Protein AF-A0A9X0CTI7-F1 (afdb_monomer_lite)

Sequence (120 aa):
MDMENVTEEIKKYVKRIRSMAIEPQLSMPDVILWMISGNKRVAYCRIPAHRLLFSETKEACGKFCGKPIELLLKYPGRNAEETPHEIPALVRLELWLGLATHQQHWIKRENGEFNVYAET

Structure (mmCIF, N/CA/C/O backbone):
data_AF-A0A9X0CTI7-F1
#
_entry.id   AF-A0A9X0CTI7-F1
#
loop_
_atom_site.group_PDB
_atom_site.id
_atom_site.type_symbol
_atom_site.label_atom_id
_atom_site.label_alt_id
_atom_site.label_comp_id
_atom_site.label_asym_id
_atom_site.label_entity_id
_atom_site.label_seq_id
_atom_site.pdbx_PDB_ins_code
_atom_site.Cartn_x
_atom_site.Cartn_y
_atom_site.Cartn_z
_atom_site.occupancy
_atom_site.B_iso_or_equiv
_atom_site.auth_seq_id
_atom_site.auth_comp_id
_atom_site.auth_asym_id
_atom_site.auth_atom_id
_atom_site.pdbx_PDB_model_num
ATOM 1 N N . MET A 1 1 ? 28.296 13.942 30.799 1.00 60.84 1 MET A N 1
ATOM 2 C CA . MET A 1 1 ? 27.559 12.951 29.990 1.00 60.84 1 MET A CA 1
ATOM 3 C C . MET A 1 1 ? 27.175 13.668 28.715 1.00 60.84 1 MET A C 1
ATOM 5 O O . MET A 1 1 ? 26.560 14.721 28.817 1.00 60.84 1 MET A O 1
ATOM 9 N N . ASP A 1 2 ? 27.670 13.205 27.573 1.00 82.81 2 ASP A N 1
ATOM 10 C CA . ASP A 1 2 ? 27.571 13.944 26.313 1.00 82.81 2 ASP A CA 1
ATOM 11 C C . ASP A 1 2 ? 26.121 13.977 25.812 1.00 82.81 2 ASP A C 1
ATOM 13 O O . ASP A 1 2 ? 25.477 12.928 25.724 1.00 82.81 2 ASP A O 1
ATOM 17 N N . MET A 1 3 ? 25.587 15.165 25.519 1.00 82.75 3 MET A N 1
ATOM 18 C CA . MET A 1 3 ? 24.192 15.323 25.076 1.00 82.75 3 MET A CA 1
ATOM 19 C C . MET A 1 3 ? 23.933 14.594 23.754 1.00 82.75 3 MET A C 1
ATOM 21 O O . MET A 1 3 ? 22.845 14.057 23.549 1.00 82.75 3 MET A O 1
ATOM 25 N N . GLU A 1 4 ? 24.939 14.514 22.884 1.00 85.94 4 GLU A N 1
ATOM 26 C CA . GLU A 1 4 ? 24.848 13.803 21.608 1.00 85.94 4 GLU A CA 1
ATOM 27 C C . GLU A 1 4 ? 24.584 12.307 21.820 1.00 85.94 4 GLU A C 1
ATOM 29 O O . GLU A 1 4 ? 23.603 11.783 21.285 1.00 85.94 4 GLU A O 1
ATOM 34 N N . ASN A 1 5 ? 25.338 11.658 22.714 1.00 88.75 5 ASN A N 1
ATOM 35 C CA . ASN A 1 5 ? 25.156 10.240 23.044 1.00 88.75 5 ASN A CA 1
ATOM 36 C C . ASN A 1 5 ? 23.747 9.947 23.582 1.00 88.75 5 ASN A C 1
ATOM 38 O O . ASN A 1 5 ? 23.112 8.974 23.172 1.00 88.75 5 ASN A O 1
ATOM 42 N N . VAL A 1 6 ? 23.212 10.815 24.450 1.00 91.50 6 VAL A N 1
ATOM 43 C CA . VAL A 1 6 ? 21.847 10.659 24.989 1.00 91.50 6 VAL A CA 1
ATOM 44 C C . VAL A 1 6 ? 20.803 10.741 23.869 1.00 91.50 6 VAL A C 1
ATOM 46 O O . VAL A 1 6 ? 19.853 9.953 23.838 1.00 91.50 6 VAL A O 1
ATOM 49 N N . THR A 1 7 ? 20.970 11.654 22.907 1.00 93.94 7 THR A N 1
ATOM 50 C CA . THR A 1 7 ? 20.030 11.766 21.779 1.00 93.94 7 THR A CA 1
ATOM 51 C C . THR A 1 7 ? 20.076 10.561 20.840 1.00 93.94 7 THR A C 1
ATOM 53 O O . THR A 1 7 ? 19.029 10.146 20.331 1.00 93.94 7 THR A O 1
ATOM 56 N N . GLU A 1 8 ? 21.251 9.972 20.613 1.00 94.56 8 GLU A N 1
ATOM 57 C CA . GLU A 1 8 ? 21.391 8.754 19.811 1.00 94.56 8 GLU A CA 1
ATOM 58 C C . GLU A 1 8 ? 20.716 7.554 20.477 1.00 94.56 8 GLU A C 1
ATOM 60 O O . GLU A 1 8 ? 19.975 6.813 19.818 1.00 94.56 8 GLU A O 1
ATOM 65 N N . GLU A 1 9 ? 20.888 7.400 21.791 1.00 94.38 9 GLU A N 1
ATOM 66 C CA . GLU A 1 9 ? 20.218 6.346 22.548 1.00 94.38 9 GLU A CA 1
ATOM 67 C C . GLU A 1 9 ? 18.695 6.496 22.496 1.00 94.38 9 GLU A C 1
ATOM 69 O O . GLU A 1 9 ? 17.995 5.529 22.181 1.00 94.38 9 GLU A O 1
ATOM 74 N N . ILE A 1 10 ? 18.160 7.707 22.696 1.00 94.75 10 ILE A N 1
ATOM 75 C CA . ILE A 1 10 ? 16.715 7.966 22.583 1.00 94.75 10 ILE A CA 1
ATOM 76 C C . ILE A 1 10 ? 16.205 7.607 21.181 1.00 94.75 10 ILE A C 1
ATOM 78 O O . ILE A 1 10 ? 15.193 6.913 21.053 1.00 94.75 10 ILE A O 1
ATOM 82 N N . LYS A 1 11 ? 16.907 8.012 20.113 1.00 93.81 11 LYS A N 1
ATOM 83 C CA . LYS A 1 11 ? 16.536 7.650 18.731 1.00 93.81 11 LYS A CA 1
ATOM 84 C C . LYS A 1 11 ? 16.505 6.132 18.534 1.00 93.81 11 LYS A C 1
ATOM 86 O O . LYS A 1 11 ? 15.588 5.617 17.886 1.00 93.81 11 LYS A O 1
ATOM 91 N N . LYS A 1 12 ? 17.464 5.405 19.114 1.00 94.69 12 LYS A N 1
ATOM 92 C CA . LYS A 1 12 ? 17.521 3.936 19.078 1.00 94.69 12 LYS A CA 1
ATOM 93 C C . LYS A 1 12 ? 16.336 3.306 19.813 1.00 94.69 12 LYS A C 1
ATOM 95 O O . LYS A 1 12 ? 15.695 2.414 19.252 1.00 94.69 12 LYS A O 1
ATOM 100 N N . TYR A 1 13 ? 15.996 3.790 21.009 1.00 94.50 13 TYR A N 1
ATOM 101 C CA . TYR A 1 13 ? 14.821 3.327 21.755 1.00 94.50 13 TYR A CA 1
ATOM 102 C C . TYR A 1 13 ? 13.523 3.596 20.994 1.00 94.50 13 TYR A C 1
ATOM 104 O O . TYR A 1 13 ? 12.718 2.683 20.823 1.00 94.50 13 TYR A O 1
ATOM 112 N N . VAL A 1 14 ? 13.348 4.800 20.443 1.00 93.44 14 VAL A N 1
ATOM 113 C CA . VAL A 1 14 ? 12.180 5.148 19.619 1.00 93.44 14 VAL A CA 1
ATOM 114 C C . VAL A 1 14 ? 12.064 4.221 18.409 1.00 93.44 14 VAL A C 1
ATOM 116 O O . VAL A 1 14 ? 10.976 3.720 18.122 1.00 93.44 14 VAL A O 1
ATOM 119 N N . LYS A 1 15 ? 13.171 3.949 17.706 1.00 89.25 15 LYS A N 1
ATOM 120 C CA . LYS A 1 15 ? 13.183 3.014 16.570 1.00 89.25 15 LYS A CA 1
ATOM 121 C C . LYS A 1 15 ? 12.751 1.609 16.998 1.00 89.25 15 LYS A C 1
ATOM 123 O O . LYS A 1 15 ? 11.938 0.996 16.309 1.00 89.25 15 LYS A O 1
ATOM 128 N N . ARG A 1 16 ? 13.242 1.127 18.144 1.00 90.12 16 ARG A N 1
ATOM 129 C CA . ARG A 1 16 ? 12.911 -0.199 18.685 1.00 90.12 16 ARG A CA 1
ATOM 130 C C . ARG A 1 16 ? 11.446 -0.306 19.112 1.00 90.12 16 ARG A C 1
ATOM 132 O O . ARG A 1 16 ? 10.777 -1.260 18.725 1.00 90.12 16 ARG A O 1
ATOM 139 N N . ILE A 1 17 ? 10.926 0.689 19.831 1.00 89.94 17 ILE A N 1
ATOM 140 C CA . ILE A 1 17 ? 9.511 0.737 20.231 1.00 89.94 17 ILE A CA 1
ATOM 141 C C . ILE A 1 17 ? 8.619 0.742 18.987 1.00 89.94 17 ILE A C 1
ATOM 143 O O . ILE A 1 17 ? 7.686 -0.049 18.902 1.00 89.94 17 ILE A O 1
ATOM 147 N N . ARG A 1 18 ? 8.946 1.555 17.972 1.00 85.00 18 ARG A N 1
ATOM 148 C CA . ARG A 1 18 ? 8.208 1.566 16.698 1.00 85.00 18 ARG A CA 1
ATOM 149 C C . ARG A 1 18 ? 8.232 0.214 15.991 1.00 85.00 18 ARG A C 1
ATOM 151 O O . ARG A 1 18 ? 7.211 -0.170 15.442 1.00 85.00 18 ARG A O 1
ATOM 158 N N . SER A 1 19 ? 9.359 -0.503 16.000 1.00 80.44 19 SER A N 1
ATOM 159 C CA . SER A 1 19 ? 9.411 -1.846 15.408 1.00 80.44 19 SER A CA 1
ATOM 160 C C . SER A 1 19 ? 8.592 -2.874 16.187 1.00 80.44 19 SER A C 1
ATOM 162 O O . SER A 1 19 ? 8.003 -3.748 15.571 1.00 80.44 19 SER A O 1
ATOM 164 N N . MET A 1 20 ? 8.523 -2.756 17.517 1.00 80.62 20 MET A N 1
ATOM 165 C CA . MET A 1 20 ? 7.738 -3.662 18.365 1.00 80.62 20 MET A CA 1
ATOM 166 C C . MET A 1 20 ? 6.235 -3.374 18.302 1.00 80.62 20 MET A C 1
ATOM 168 O O . MET A 1 20 ? 5.435 -4.282 18.482 1.00 80.62 20 MET A O 1
ATOM 172 N N . ALA A 1 21 ? 5.856 -2.121 18.042 1.00 77.25 21 ALA A N 1
ATOM 173 C CA . ALA A 1 21 ? 4.465 -1.723 17.845 1.00 77.25 21 ALA A CA 1
ATOM 174 C C . ALA A 1 21 ? 3.871 -2.254 16.528 1.00 77.25 21 ALA A C 1
ATOM 176 O O . ALA A 1 21 ? 2.655 -2.248 16.362 1.00 77.25 21 ALA A O 1
ATOM 177 N N . ILE A 1 22 ? 4.711 -2.688 15.581 1.00 72.06 22 ILE A N 1
ATOM 178 C CA . ILE A 1 22 ? 4.247 -3.399 14.391 1.00 72.06 22 ILE A CA 1
ATOM 179 C C . ILE A 1 22 ? 3.977 -4.835 14.821 1.00 72.06 22 ILE A C 1
ATOM 181 O O . ILE A 1 22 ? 4.908 -5.595 15.076 1.00 72.06 22 ILE A O 1
ATOM 185 N N . GLU A 1 23 ? 2.700 -5.184 14.923 1.00 66.69 23 GLU A N 1
ATOM 186 C CA . GLU A 1 23 ? 2.266 -6.492 15.394 1.00 66.69 23 GLU A CA 1
ATOM 187 C C . GLU A 1 23 ? 2.793 -7.608 14.465 1.00 66.69 23 GLU A C 1
ATOM 189 O O . GLU A 1 23 ? 2.430 -7.656 13.286 1.00 66.69 23 GLU A O 1
ATOM 194 N N . PRO A 1 24 ? 3.676 -8.502 14.952 1.00 60.75 24 PRO A N 1
ATOM 195 C CA . PRO A 1 24 ? 4.344 -9.500 14.113 1.00 60.75 24 PRO A CA 1
ATOM 196 C C . PRO A 1 24 ? 3.410 -10.630 13.645 1.00 60.75 24 PRO A C 1
ATOM 198 O O . PRO A 1 24 ? 3.779 -11.387 12.753 1.00 60.75 24 PRO A O 1
ATOM 201 N N . GLN A 1 25 ? 2.206 -10.735 14.220 1.00 57.31 25 GLN A N 1
ATOM 202 C CA . GLN A 1 25 ? 1.187 -11.759 13.937 1.00 57.31 25 GLN A CA 1
ATOM 203 C C . GLN A 1 25 ? 0.162 -11.318 12.864 1.00 57.31 25 GLN A C 1
ATOM 205 O O . GLN A 1 25 ? -0.964 -11.811 12.830 1.00 57.31 25 GLN A O 1
ATOM 210 N N . LEU A 1 26 ? 0.512 -10.373 11.982 1.00 57.50 26 LEU A N 1
ATOM 211 C CA . LEU A 1 26 ? -0.351 -9.960 10.870 1.00 57.50 26 LEU A CA 1
ATOM 212 C C . LEU A 1 26 ? -0.407 -11.064 9.798 1.00 57.50 26 LEU A C 1
ATOM 214 O O . LEU A 1 26 ? 0.441 -11.136 8.914 1.00 57.50 26 LEU A O 1
ATOM 218 N N . SER A 1 27 ? -1.435 -11.912 9.857 1.00 67.12 27 SER A N 1
ATOM 219 C CA . SER A 1 27 ? -1.793 -12.856 8.782 1.00 67.12 27 SER A CA 1
ATOM 220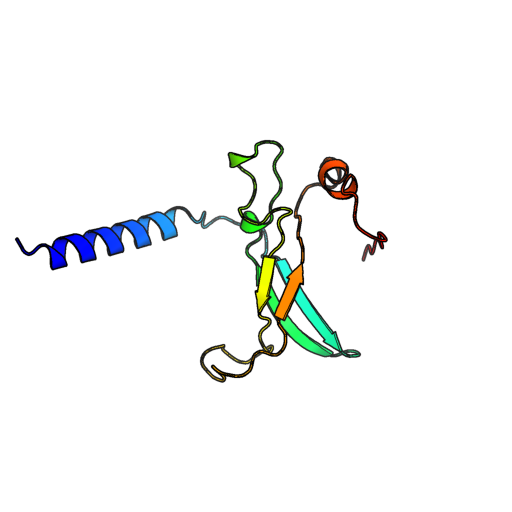 C C . SER A 1 27 ? -2.372 -12.160 7.543 1.00 67.12 27 SER A C 1
ATOM 222 O O . SER A 1 27 ? -2.492 -12.771 6.483 1.00 67.12 27 SER A O 1
ATOM 224 N N . MET A 1 28 ? -2.735 -10.881 7.671 1.00 77.94 28 MET A N 1
ATOM 225 C CA . MET A 1 28 ? -3.306 -10.086 6.593 1.00 77.94 28 MET A CA 1
ATOM 226 C C . MET A 1 28 ? -2.209 -9.708 5.583 1.00 77.94 28 MET A C 1
ATOM 228 O O . MET A 1 28 ? -1.273 -8.993 5.957 1.00 77.94 28 MET A O 1
ATOM 232 N N . PRO A 1 29 ? -2.307 -10.144 4.315 1.00 82.88 29 PRO A N 1
ATOM 233 C CA . PRO A 1 29 ? -1.321 -9.795 3.305 1.00 82.88 29 PRO A CA 1
ATOM 234 C C . PRO A 1 29 ? -1.364 -8.298 2.994 1.00 82.88 29 PRO A C 1
ATOM 236 O O . PRO A 1 29 ? -2.403 -7.643 3.086 1.00 82.88 29 PRO A O 1
ATOM 239 N N . ASP A 1 30 ? -0.222 -7.760 2.581 1.00 89.38 30 ASP A N 1
ATOM 240 C CA . ASP A 1 30 ? -0.133 -6.384 2.108 1.00 89.38 30 ASP A CA 1
ATOM 241 C C . ASP A 1 30 ? -0.896 -6.202 0.789 1.00 89.38 30 ASP A C 1
ATOM 243 O O . ASP A 1 30 ? -0.951 -7.097 -0.054 1.00 89.38 30 ASP A O 1
ATOM 247 N N . VAL A 1 31 ? -1.431 -5.000 0.580 1.00 91.38 31 VAL A N 1
ATOM 248 C CA . VAL A 1 31 ? -2.062 -4.615 -0.683 1.00 91.38 31 VAL A CA 1
ATOM 249 C C . VAL A 1 31 ? -0.968 -4.304 -1.697 1.00 91.38 31 VAL A C 1
ATOM 251 O O . VAL A 1 31 ? -0.068 -3.505 -1.428 1.00 91.38 31 VAL A O 1
ATOM 254 N N . ILE A 1 32 ? -1.039 -4.922 -2.874 1.00 92.44 32 ILE A N 1
ATOM 255 C CA . ILE A 1 32 ? -0.104 -4.668 -3.971 1.00 92.44 32 ILE A CA 1
ATOM 256 C C . ILE A 1 32 ? -0.860 -3.987 -5.105 1.00 92.44 32 ILE A C 1
ATOM 258 O O . ILE A 1 32 ? -1.820 -4.542 -5.632 1.00 92.44 32 ILE A O 1
ATOM 262 N N . LEU A 1 33 ? -0.401 -2.803 -5.501 1.00 93.56 33 LEU A N 1
ATOM 263 C CA . LEU A 1 33 ? -0.871 -2.140 -6.713 1.00 93.56 33 LEU A CA 1
ATOM 264 C C . LEU A 1 33 ? 0.079 -2.475 -7.853 1.00 93.56 33 LEU A C 1
ATOM 266 O O . LEU A 1 33 ? 1.273 -2.202 -7.751 1.00 93.56 33 LEU A O 1
ATOM 270 N N . TRP A 1 34 ? -0.456 -3.040 -8.931 1.00 94.06 34 TRP A N 1
ATOM 271 C CA . TRP A 1 34 ? 0.283 -3.344 -10.151 1.00 94.06 34 TRP A CA 1
ATOM 272 C C . TRP A 1 34 ? -0.111 -2.388 -11.272 1.00 94.06 34 TRP A C 1
ATOM 274 O O . TRP A 1 34 ? -1.290 -2.159 -11.522 1.00 94.06 34 TRP A O 1
ATOM 284 N N . MET A 1 35 ? 0.883 -1.899 -12.001 1.00 93.00 35 MET A N 1
ATOM 285 C CA . MET A 1 35 ? 0.699 -1.314 -13.320 1.00 93.00 35 MET A CA 1
ATOM 286 C C . MET A 1 35 ? 0.840 -2.428 -14.355 1.00 93.00 35 MET A C 1
ATOM 288 O O . MET A 1 35 ? 1.866 -3.117 -14.406 1.00 93.00 35 MET A O 1
ATOM 292 N N . ILE A 1 36 ? -0.201 -2.607 -15.164 1.00 92.38 36 ILE A N 1
ATOM 293 C CA . ILE A 1 36 ? -0.272 -3.626 -16.210 1.00 92.38 36 ILE A CA 1
ATOM 294 C C . ILE A 1 36 ? -0.230 -2.940 -17.576 1.00 92.38 36 ILE A C 1
ATOM 296 O O . ILE A 1 36 ? -0.927 -1.955 -17.802 1.00 92.38 36 ILE A O 1
ATOM 300 N N . SER A 1 37 ? 0.583 -3.466 -18.490 1.00 90.31 37 SER A N 1
ATOM 301 C CA . SER A 1 37 ? 0.601 -3.074 -19.900 1.00 90.31 37 SER A CA 1
ATOM 302 C C . SER A 1 37 ? 0.514 -4.334 -20.762 1.00 90.31 37 SER A C 1
ATOM 304 O O . SER A 1 37 ? 1.393 -5.200 -20.706 1.00 90.31 37 SER A O 1
ATOM 306 N N . GLY A 1 38 ? -0.587 -4.481 -21.506 1.00 93.19 38 GLY A N 1
ATOM 307 C CA . GLY A 1 38 ? -0.940 -5.748 -22.154 1.00 93.19 38 GLY A CA 1
ATOM 308 C C . GLY A 1 38 ? -1.037 -6.878 -21.124 1.00 93.19 38 GLY A C 1
ATOM 309 O O . GLY A 1 38 ? -1.729 -6.742 -20.122 1.00 93.19 38 GLY A O 1
ATOM 310 N N . ASN A 1 39 ? -0.273 -7.955 -21.324 1.00 91.69 39 ASN A N 1
ATOM 311 C CA . ASN A 1 39 ? -0.210 -9.093 -20.394 1.00 91.69 39 ASN A CA 1
ATOM 312 C C . ASN A 1 39 ? 0.995 -9.033 -19.434 1.00 91.69 39 A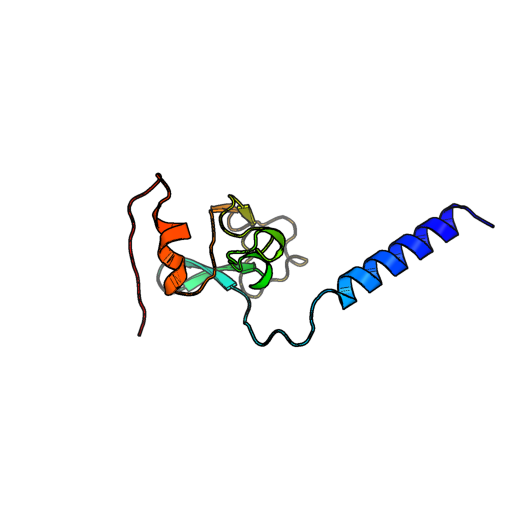SN A C 1
ATOM 314 O O . ASN A 1 39 ? 1.364 -10.046 -18.839 1.00 91.69 39 ASN A O 1
ATOM 318 N N . LYS A 1 40 ? 1.664 -7.878 -19.307 1.00 91.31 40 LYS A N 1
ATOM 319 C CA . LYS A 1 40 ? 2.880 -7.730 -18.495 1.00 91.31 40 LYS A CA 1
ATOM 320 C C . LYS A 1 40 ? 2.664 -6.789 -17.314 1.00 91.31 40 LYS A C 1
ATOM 322 O O . LYS A 1 40 ? 2.139 -5.689 -17.459 1.00 91.31 40 LYS A O 1
ATOM 327 N N . ARG A 1 41 ? 3.157 -7.211 -16.149 1.00 93.44 41 ARG A N 1
ATOM 328 C CA . ARG A 1 41 ? 3.328 -6.374 -14.957 1.00 93.44 41 ARG A CA 1
ATOM 329 C C . ARG A 1 41 ? 4.568 -5.507 -15.144 1.00 93.44 41 ARG A C 1
ATOM 331 O O . ARG A 1 41 ? 5.669 -6.046 -15.206 1.00 93.44 41 ARG A O 1
ATOM 338 N N . VAL A 1 42 ? 4.391 -4.194 -15.267 1.00 92.19 42 VAL A N 1
ATOM 339 C CA . VAL A 1 42 ? 5.486 -3.267 -15.606 1.00 92.19 42 VAL A CA 1
ATOM 340 C C . VAL A 1 42 ? 6.003 -2.481 -14.406 1.00 92.19 42 VAL A C 1
ATOM 342 O O . VAL A 1 42 ? 7.184 -2.155 -14.360 1.00 92.19 42 VAL A O 1
ATOM 345 N N . ALA A 1 43 ? 5.157 -2.224 -13.409 1.00 93.44 43 ALA A N 1
ATOM 346 C CA . ALA A 1 43 ? 5.552 -1.548 -12.178 1.00 93.44 43 ALA A CA 1
ATOM 347 C C . ALA A 1 43 ? 4.625 -1.940 -11.022 1.00 93.44 43 ALA A C 1
ATOM 349 O O . ALA A 1 43 ? 3.512 -2.409 -11.256 1.00 93.44 43 ALA A O 1
ATOM 350 N N . TYR A 1 44 ? 5.064 -1.756 -9.779 1.00 93.75 44 TYR A N 1
ATOM 351 C CA . TYR A 1 44 ? 4.248 -2.050 -8.605 1.00 93.75 44 TYR A CA 1
ATOM 352 C C . TYR A 1 44 ? 4.586 -1.193 -7.394 1.00 93.75 44 TYR A C 1
ATOM 354 O O . TYR A 1 44 ? 5.685 -0.657 -7.276 1.00 93.75 44 TYR A O 1
ATOM 362 N N . CYS A 1 45 ? 3.668 -1.128 -6.439 1.00 92.69 45 CYS A N 1
ATOM 363 C CA . CYS A 1 45 ? 3.988 -0.743 -5.073 1.00 92.69 45 CYS A CA 1
ATOM 364 C C . CYS A 1 45 ? 3.283 -1.673 -4.086 1.00 92.69 45 CYS A C 1
ATOM 366 O O . CYS A 1 45 ? 2.254 -2.276 -4.389 1.00 92.69 45 CYS A O 1
ATOM 368 N N . ARG A 1 46 ? 3.873 -1.814 -2.900 1.00 91.88 46 ARG A N 1
ATOM 369 C CA . ARG A 1 46 ? 3.351 -2.645 -1.815 1.00 91.88 46 ARG A CA 1
ATOM 370 C C . ARG A 1 46 ? 3.004 -1.748 -0.635 1.00 91.88 46 ARG A C 1
ATOM 372 O O . ARG A 1 46 ? 3.829 -0.939 -0.209 1.00 91.88 46 ARG A O 1
ATOM 379 N N . ILE A 1 47 ? 1.794 -1.902 -0.116 1.00 91.94 47 ILE A N 1
ATOM 380 C CA . ILE A 1 47 ? 1.230 -1.074 0.942 1.00 91.94 47 ILE A CA 1
ATOM 381 C C . ILE A 1 47 ? 0.783 -1.989 2.081 1.00 91.94 47 ILE A C 1
ATOM 383 O O . ILE A 1 47 ? -0.072 -2.848 1.867 1.00 91.94 47 ILE A O 1
ATOM 387 N N . PRO A 1 48 ? 1.306 -1.799 3.302 1.00 91.50 48 PRO A N 1
ATOM 388 C CA . PRO A 1 48 ? 0.852 -2.578 4.439 1.00 91.50 48 PRO A CA 1
ATOM 389 C C . PRO A 1 48 ? -0.643 -2.419 4.700 1.00 91.50 48 PRO A C 1
ATOM 391 O O . PRO A 1 48 ? -1.125 -1.289 4.824 1.00 91.50 48 PRO A O 1
ATOM 394 N N . ALA A 1 49 ? -1.366 -3.535 4.821 1.00 90.25 49 ALA A N 1
ATOM 395 C CA . ALA A 1 49 ? -2.827 -3.535 4.940 1.00 90.25 49 ALA A CA 1
ATOM 396 C C . ALA A 1 49 ? -3.330 -2.686 6.118 1.00 90.25 49 ALA A C 1
ATOM 398 O O . ALA A 1 49 ? -4.265 -1.901 5.966 1.00 90.25 49 ALA A O 1
ATOM 399 N N . HIS A 1 50 ? -2.641 -2.734 7.265 1.00 88.81 50 HIS A N 1
ATOM 400 C CA . HIS A 1 50 ? -2.973 -1.933 8.452 1.00 88.81 50 HIS A CA 1
ATOM 401 C C . HIS A 1 50 ? -2.956 -0.415 8.201 1.00 88.81 50 HIS A C 1
ATOM 403 O O . HIS A 1 50 ? -3.536 0.346 8.967 1.00 88.81 50 HIS A O 1
ATOM 409 N N . ARG A 1 51 ? -2.293 0.069 7.140 1.00 91.31 51 ARG A N 1
ATOM 410 C CA . ARG A 1 51 ? -2.308 1.496 6.781 1.00 91.31 51 ARG A CA 1
ATOM 411 C C . ARG A 1 51 ? -3.559 1.904 6.012 1.00 91.31 51 ARG A C 1
ATOM 413 O O . ARG A 1 51 ? -3.851 3.096 5.978 1.00 91.31 51 ARG A O 1
ATOM 420 N N . LEU 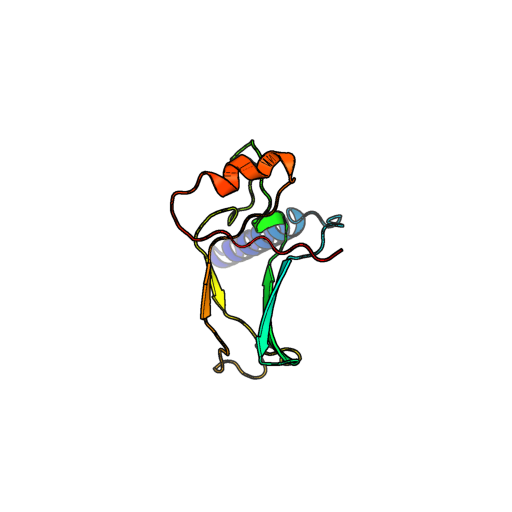A 1 52 ? -4.259 0.944 5.416 1.00 93.25 52 LEU A N 1
ATOM 421 C CA . LEU A 1 52 ? -5.462 1.139 4.604 1.00 93.25 52 LEU A CA 1
ATOM 422 C C . LEU A 1 52 ? -6.737 0.667 5.307 1.00 93.25 52 LEU A C 1
ATOM 424 O O . LEU A 1 52 ? -7.830 0.986 4.845 1.00 93.25 52 LEU A O 1
ATOM 428 N N . LEU A 1 53 ? -6.589 -0.092 6.397 1.00 92.31 53 LEU A N 1
ATOM 429 C CA . LEU A 1 53 ? -7.692 -0.721 7.104 1.00 92.31 53 LEU A CA 1
ATOM 430 C C . LEU A 1 53 ? -8.708 0.315 7.597 1.00 92.31 53 LEU A C 1
ATOM 432 O O . LEU A 1 53 ? -8.351 1.339 8.178 1.00 92.31 53 LEU A O 1
ATOM 436 N N . PHE A 1 54 ? -9.979 0.039 7.368 1.00 93.81 54 PHE A N 1
ATOM 437 C CA . PHE A 1 54 ? -11.092 0.808 7.886 1.00 93.81 54 PHE A CA 1
ATOM 438 C C . PHE A 1 54 ? -11.572 0.255 9.224 1.00 93.81 54 PHE A C 1
ATOM 440 O O . PHE A 1 54 ? -11.658 -0.957 9.415 1.00 93.81 54 PHE A O 1
ATOM 447 N N . SER A 1 55 ? -11.947 1.167 10.114 1.00 92.19 55 SER A N 1
ATOM 448 C CA . SER A 1 55 ? -12.658 0.893 11.356 1.00 92.19 55 SER A CA 1
ATOM 449 C C . SER A 1 55 ? -13.683 2.001 11.587 1.00 92.19 55 SER A C 1
ATOM 451 O O . SER A 1 55 ? -13.456 3.148 11.207 1.00 92.19 55 SER A O 1
ATOM 453 N N . GLU A 1 56 ? -14.803 1.688 12.232 1.00 91.75 56 GLU A N 1
ATOM 454 C CA . GLU A 1 56 ? -15.758 2.713 12.671 1.00 91.75 56 GLU A CA 1
ATOM 455 C C . GLU A 1 56 ? -15.142 3.634 13.737 1.00 91.75 56 GLU A C 1
ATOM 457 O O . GLU A 1 56 ? -15.478 4.815 13.828 1.00 91.75 56 GLU A O 1
ATOM 462 N N . THR A 1 57 ? -14.176 3.120 14.505 1.00 92.94 57 THR A N 1
ATOM 463 C CA . THR A 1 57 ? -13.360 3.913 15.426 1.00 92.94 57 THR A CA 1
ATOM 464 C C . THR A 1 57 ? -12.214 4.573 14.665 1.00 92.94 57 THR A C 1
ATOM 466 O O . THR A 1 57 ? -11.318 3.906 14.138 1.00 92.94 57 THR A O 1
ATOM 469 N N . LYS A 1 58 ? -12.209 5.907 14.627 1.00 88.06 58 LYS A N 1
ATOM 470 C CA . LYS A 1 58 ? -11.254 6.704 13.842 1.00 88.06 58 LYS A CA 1
ATOM 471 C C . LYS A 1 58 ? -9.799 6.467 14.252 1.00 88.06 58 LYS A C 1
ATOM 473 O O . LYS A 1 58 ? -8.916 6.473 13.400 1.00 88.06 58 LYS A O 1
ATOM 478 N N . GLU A 1 59 ? -9.547 6.235 15.534 1.00 89.31 59 GLU A N 1
ATOM 479 C CA . GLU A 1 59 ? -8.219 5.983 16.103 1.00 89.31 59 GLU A CA 1
ATOM 480 C C . GLU A 1 59 ? -7.659 4.617 15.684 1.00 89.31 59 GLU A C 1
ATOM 482 O O . GLU A 1 59 ? -6.445 4.433 15.647 1.00 89.31 59 GLU A O 1
ATOM 487 N N . ALA A 1 60 ? -8.543 3.680 15.329 1.00 88.44 60 ALA A N 1
ATOM 488 C CA . ALA A 1 60 ? -8.197 2.352 14.833 1.00 88.44 60 ALA A CA 1
ATOM 489 C C . ALA A 1 60 ? -8.145 2.282 13.294 1.00 88.44 60 ALA A C 1
ATOM 491 O O . ALA A 1 60 ? -7.795 1.241 12.738 1.00 88.44 60 ALA A O 1
ATOM 492 N N . CYS A 1 61 ? -8.483 3.368 12.588 1.00 92.12 61 CYS A N 1
ATOM 493 C CA . CYS A 1 61 ? -8.316 3.432 11.140 1.00 92.12 61 CYS A CA 1
ATOM 494 C C . CYS A 1 61 ? -6.837 3.487 10.758 1.00 92.12 61 CYS A C 1
ATOM 496 O O . CYS A 1 61 ? -6.029 4.220 11.335 1.00 92.12 61 CYS A O 1
ATOM 498 N N . GLY A 1 62 ? -6.509 2.793 9.675 1.00 91.94 62 GLY A N 1
ATOM 499 C CA . GLY A 1 62 ? -5.224 2.918 9.024 1.00 91.94 62 GLY A CA 1
ATOM 500 C C . GLY A 1 62 ? -4.940 4.367 8.632 1.00 91.94 62 GLY A C 1
ATOM 501 O O . GLY A 1 62 ? -5.813 5.100 8.164 1.00 91.94 62 GLY A O 1
ATOM 502 N N . LYS A 1 63 ? -3.682 4.789 8.801 1.00 92.62 63 LYS A N 1
ATOM 503 C CA . LYS A 1 63 ? -3.233 6.176 8.578 1.00 92.62 63 LYS A CA 1
ATOM 504 C C . LYS A 1 63 ? -3.700 6.770 7.239 1.00 92.62 63 LYS A C 1
ATOM 506 O O . LYS A 1 63 ? -3.989 7.971 7.185 1.00 92.62 63 LYS A O 1
ATOM 511 N N . PHE A 1 64 ? -3.734 5.947 6.192 1.00 94.38 64 PHE A N 1
ATOM 512 C CA . PHE A 1 64 ? -4.038 6.308 4.807 1.00 94.38 64 PHE A CA 1
ATOM 513 C C . PHE A 1 64 ? -5.427 5.850 4.341 1.00 94.38 64 PHE A C 1
ATOM 515 O O . PHE A 1 64 ? -5.766 6.061 3.181 1.00 94.38 64 PHE A O 1
ATOM 522 N N . CYS A 1 65 ? -6.234 5.255 5.225 1.00 94.00 65 CYS A N 1
ATOM 523 C CA . CYS A 1 65 ? -7.586 4.821 4.898 1.00 94.00 65 CYS A CA 1
ATOM 524 C C . CYS A 1 65 ? -8.427 6.006 4.404 1.00 94.00 65 CYS A C 1
ATOM 526 O O . CYS A 1 65 ? -8.643 6.988 5.119 1.00 94.00 65 CYS A O 1
ATOM 528 N N . GLY A 1 66 ? -8.847 5.914 3.146 1.00 91.25 66 GLY A N 1
ATOM 529 C CA . GLY A 1 66 ? -9.655 6.881 2.425 1.00 91.25 66 GLY A CA 1
ATOM 530 C C . GLY A 1 66 ? -9.109 8.297 2.361 1.00 91.25 66 GLY A C 1
ATOM 531 O O . GLY A 1 66 ? -9.906 9.231 2.331 1.00 91.25 66 GLY A O 1
ATOM 532 N N . LYS A 1 67 ? -7.783 8.452 2.355 1.00 91.88 67 LYS A N 1
ATOM 533 C CA . LYS A 1 67 ? -7.111 9.735 2.131 1.00 91.88 67 LYS A CA 1
ATOM 534 C C . LYS A 1 67 ? -6.348 9.704 0.806 1.00 91.88 67 LYS A C 1
ATOM 536 O O . LYS A 1 67 ? -5.806 8.647 0.474 1.00 91.88 67 LYS A O 1
ATOM 541 N N . PRO A 1 68 ? -6.220 10.843 0.101 1.00 92.50 68 PRO A N 1
ATOM 542 C CA . PRO A 1 68 ? -5.342 10.941 -1.055 1.00 92.50 68 PRO A CA 1
ATOM 543 C C . PRO A 1 68 ? -3.905 10.636 -0.650 1.00 92.50 68 PRO A C 1
ATOM 545 O O . PRO A 1 68 ? -3.355 11.275 0.251 1.00 92.50 68 PRO A O 1
ATOM 548 N N . ILE A 1 69 ? -3.297 9.672 -1.329 1.00 94.31 69 ILE A N 1
ATOM 549 C CA . ILE A 1 69 ? -1.889 9.329 -1.180 1.00 94.31 69 ILE A CA 1
ATOM 550 C C . ILE A 1 69 ? -1.212 9.317 -2.541 1.00 94.31 69 ILE A C 1
ATOM 552 O O . ILE A 1 69 ? -1.791 8.901 -3.543 1.00 94.31 69 ILE A O 1
ATOM 556 N N . GLU A 1 70 ? 0.031 9.778 -2.557 1.00 94.81 70 GLU A N 1
ATOM 557 C CA . GLU A 1 70 ? 0.918 9.685 -3.708 1.00 94.81 70 GLU A CA 1
ATOM 558 C C . GLU A 1 70 ? 1.850 8.493 -3.511 1.00 94.81 70 GLU A C 1
ATOM 560 O O . GLU A 1 70 ? 2.475 8.335 -2.458 1.00 94.81 70 GLU A O 1
ATOM 565 N N . LEU A 1 71 ? 1.906 7.620 -4.511 1.00 93.44 71 LEU A N 1
ATOM 566 C CA . LEU A 1 71 ? 2.659 6.378 -4.473 1.00 93.44 71 LEU A CA 1
ATOM 567 C C . LEU A 1 71 ? 3.589 6.311 -5.674 1.00 93.44 71 LEU A C 1
ATOM 569 O O . LEU A 1 71 ? 3.157 6.356 -6.825 1.00 93.44 71 LEU A O 1
ATOM 573 N N . LEU A 1 72 ? 4.876 6.159 -5.385 1.00 92.38 72 LEU A N 1
ATOM 574 C CA . LEU A 1 72 ? 5.883 5.862 -6.389 1.00 92.38 72 LEU A CA 1
ATOM 575 C C . LEU A 1 72 ? 5.877 4.356 -6.642 1.00 92.38 72 LEU A C 1
ATOM 577 O O . LEU A 1 72 ? 6.022 3.560 -5.706 1.00 92.38 72 LEU A O 1
ATOM 581 N N . LEU A 1 73 ? 5.715 3.967 -7.902 1.00 91.88 73 LEU A N 1
ATOM 582 C CA . LEU A 1 73 ? 5.851 2.574 -8.306 1.00 91.88 73 LEU A CA 1
ATOM 583 C C . LEU A 1 73 ? 7.331 2.215 -8.493 1.00 91.88 73 LEU A C 1
ATOM 585 O O . LEU A 1 73 ? 8.182 3.078 -8.686 1.00 91.88 73 LEU A O 1
ATOM 589 N N . LYS A 1 74 ? 7.633 0.920 -8.436 1.00 90.81 74 LYS A N 1
ATOM 590 C CA . LYS A 1 74 ? 8.956 0.323 -8.641 1.00 90.81 74 LYS A CA 1
ATOM 591 C C . LYS A 1 74 ? 8.881 -0.720 -9.744 1.00 90.81 74 LYS A C 1
ATOM 593 O O . LYS A 1 74 ? 7.838 -1.348 -9.924 1.00 90.81 74 LYS A O 1
ATOM 598 N N . TYR A 1 75 ? 9.979 -0.941 -10.456 1.00 89.62 75 TYR A N 1
ATOM 599 C CA . TYR A 1 75 ? 10.052 -2.045 -11.408 1.00 89.62 75 TYR A CA 1
ATOM 600 C C . TYR A 1 75 ? 10.033 -3.395 -10.674 1.00 89.62 75 TYR A C 1
ATOM 602 O O . TYR A 1 75 ? 10.703 -3.544 -9.649 1.00 89.62 75 TYR A O 1
ATOM 610 N N . PRO A 1 76 ? 9.293 -4.398 -11.173 1.00 87.25 76 PRO A N 1
ATOM 611 C CA . PRO A 1 76 ? 9.373 -5.747 -10.632 1.00 87.25 76 PRO A CA 1
ATOM 612 C C . PRO A 1 76 ? 10.779 -6.321 -10.831 1.00 87.25 76 PRO A C 1
ATOM 614 O O . PRO A 1 76 ? 11.336 -6.244 -11.922 1.00 87.25 76 PRO A O 1
ATOM 617 N N . GLY A 1 77 ? 11.344 -6.915 -9.779 1.00 80.19 77 GLY A N 1
ATOM 618 C CA . GLY A 1 77 ? 12.637 -7.606 -9.846 1.00 80.19 77 GLY A CA 1
ATOM 619 C C . GLY A 1 77 ? 13.879 -6.707 -9.854 1.00 80.19 77 GLY A C 1
ATOM 620 O O . GLY A 1 77 ? 14.977 -7.244 -9.906 1.00 80.19 77 GLY A O 1
ATOM 621 N N . ARG A 1 78 ? 13.729 -5.378 -9.770 1.00 71.56 78 ARG A N 1
ATOM 622 C CA . ARG A 1 78 ? 14.839 -4.448 -9.510 1.00 71.56 78 ARG A CA 1
ATOM 623 C C . ARG A 1 78 ? 14.707 -3.867 -8.114 1.00 71.56 78 ARG A C 1
ATOM 625 O O . ARG A 1 78 ? 13.633 -3.395 -7.729 1.00 71.56 78 ARG A O 1
ATOM 632 N N . ASN A 1 79 ? 15.797 -3.874 -7.357 1.00 63.41 79 ASN A N 1
ATOM 633 C CA . ASN A 1 79 ? 15.818 -3.188 -6.073 1.00 63.41 79 ASN A CA 1
ATOM 634 C C . ASN A 1 79 ? 15.877 -1.674 -6.299 1.00 63.41 79 ASN A C 1
ATOM 636 O O . ASN A 1 79 ? 16.512 -1.195 -7.233 1.00 63.41 79 ASN A O 1
ATOM 640 N N . ALA A 1 80 ? 15.245 -0.900 -5.414 1.00 60.97 80 ALA A N 1
ATOM 641 C CA . ALA A 1 80 ? 15.287 0.566 -5.491 1.00 60.97 80 ALA A CA 1
ATOM 642 C C . ALA A 1 80 ? 16.724 1.133 -5.404 1.00 60.97 80 ALA A C 1
ATOM 644 O O . ALA A 1 80 ? 16.958 2.266 -5.805 1.00 60.97 80 ALA A O 1
ATOM 645 N N . GLU A 1 81 ? 17.668 0.337 -4.893 1.00 61.84 81 GLU A N 1
ATOM 646 C CA . GLU A 1 81 ? 19.095 0.657 -4.793 1.00 61.84 81 GLU A CA 1
ATOM 647 C C . GLU A 1 81 ? 19.847 0.490 -6.126 1.00 61.84 81 GLU A C 1
ATOM 649 O O . GLU A 1 81 ? 20.864 1.144 -6.334 1.00 61.84 81 GLU A O 1
ATOM 654 N N . GLU A 1 82 ? 19.342 -0.337 -7.049 1.00 63.28 82 GLU A N 1
ATOM 655 C CA . GLU A 1 82 ? 19.992 -0.621 -8.340 1.00 63.28 82 GLU A CA 1
ATOM 656 C C . GLU A 1 82 ? 19.724 0.471 -9.385 1.00 63.28 82 GLU A C 1
ATOM 658 O O . GLU A 1 82 ? 20.540 0.692 -10.277 1.00 63.28 82 GLU A O 1
ATOM 663 N N . THR A 1 83 ? 18.600 1.186 -9.271 1.00 62.50 83 THR A N 1
ATOM 664 C CA . THR A 1 83 ? 18.243 2.303 -10.161 1.00 62.50 83 THR A CA 1
ATOM 665 C C . THR A 1 83 ? 17.649 3.469 -9.359 1.00 62.50 83 THR A C 1
ATOM 667 O O . THR A 1 83 ? 16.433 3.679 -9.388 1.00 62.50 83 THR A O 1
ATOM 670 N N . PRO A 1 84 ? 18.477 4.261 -8.650 1.00 60.88 84 PRO A N 1
ATOM 671 C CA . PRO A 1 84 ? 18.009 5.322 -7.748 1.00 60.88 84 PRO A CA 1
ATOM 672 C C . PRO A 1 84 ? 17.263 6.472 -8.446 1.00 60.88 84 PRO A C 1
ATOM 674 O O . PRO A 1 84 ? 16.635 7.296 -7.782 1.00 60.88 84 PRO A O 1
ATOM 677 N N . HIS A 1 85 ? 17.363 6.562 -9.776 1.00 66.81 85 HIS A N 1
ATOM 678 C CA . HIS A 1 85 ? 16.892 7.701 -10.571 1.00 66.81 85 HIS A CA 1
ATOM 679 C C . HIS A 1 85 ? 15.795 7.348 -11.581 1.00 66.81 85 HIS A C 1
ATOM 681 O O . HIS A 1 85 ? 15.336 8.226 -12.305 1.00 66.81 85 HIS A O 1
ATOM 687 N N . GLU A 1 86 ? 15.340 6.093 -11.620 1.00 75.00 86 GLU A N 1
ATOM 688 C CA . GLU A 1 86 ? 14.250 5.679 -12.504 1.00 75.00 86 GLU A CA 1
ATOM 689 C C . GLU A 1 86 ? 12.978 5.413 -11.697 1.00 75.00 86 GLU A C 1
ATOM 691 O O . GLU A 1 86 ? 12.859 4.412 -10.991 1.00 75.00 86 GLU A O 1
ATOM 696 N N . ILE A 1 87 ? 12.004 6.317 -11.822 1.00 81.38 87 ILE A N 1
ATOM 697 C CA . ILE A 1 87 ? 10.663 6.144 -11.261 1.00 81.38 87 ILE A CA 1
ATOM 698 C C . ILE A 1 87 ? 9.736 5.754 -12.419 1.00 81.38 87 ILE A C 1
ATOM 700 O O . ILE A 1 87 ? 9.466 6.605 -13.266 1.00 81.38 87 ILE A O 1
ATOM 704 N N . PRO A 1 88 ? 9.234 4.505 -12.488 1.00 87.38 88 PRO A N 1
ATOM 705 C CA . PRO A 1 88 ? 8.370 4.076 -13.587 1.00 87.38 88 PRO A CA 1
ATOM 706 C C . PRO A 1 88 ? 7.057 4.860 -13.654 1.00 87.38 88 PRO A C 1
ATOM 708 O O . PRO A 1 88 ? 6.571 5.150 -14.742 1.00 87.38 88 PRO A O 1
ATOM 711 N N . ALA A 1 89 ? 6.469 5.189 -12.500 1.00 89.88 89 ALA A N 1
ATOM 712 C CA . ALA A 1 89 ? 5.263 6.004 -12.416 1.00 89.88 89 ALA A CA 1
ATOM 713 C C . ALA A 1 89 ? 5.075 6.586 -11.009 1.00 89.88 89 ALA A C 1
ATOM 715 O O . ALA A 1 89 ? 5.462 5.973 -10.008 1.00 89.88 89 ALA A O 1
ATOM 716 N N . LEU A 1 90 ? 4.406 7.737 -10.949 1.00 93.19 90 LEU A N 1
ATOM 717 C CA . LEU A 1 90 ? 3.849 8.329 -9.738 1.00 93.19 90 LEU A CA 1
ATOM 718 C C . LEU A 1 90 ? 2.326 8.336 -9.882 1.00 93.19 90 LEU A C 1
ATOM 720 O O . LEU A 1 90 ? 1.803 8.926 -10.825 1.00 93.19 90 LEU A O 1
ATOM 724 N N . VAL A 1 91 ? 1.618 7.681 -8.964 1.00 92.81 91 VAL A N 1
ATOM 725 C CA . VAL A 1 91 ? 0.150 7.634 -8.969 1.00 92.81 91 VAL A CA 1
ATOM 726 C C . VAL A 1 91 ? -0.403 8.315 -7.728 1.00 92.81 91 VAL A C 1
ATOM 728 O O . VAL A 1 91 ? 0.133 8.149 -6.633 1.00 92.81 91 VAL A O 1
ATOM 731 N N . ARG A 1 92 ? -1.490 9.070 -7.890 1.00 94.00 92 ARG A N 1
ATOM 732 C CA . ARG A 1 92 ? -2.233 9.679 -6.786 1.00 94.00 92 ARG A CA 1
ATOM 733 C C . ARG A 1 92 ? -3.620 9.066 -6.724 1.00 94.00 92 ARG A C 1
ATOM 735 O O . ARG A 1 92 ? -4.338 9.082 -7.718 1.00 94.00 92 ARG A O 1
ATOM 742 N N . LEU A 1 93 ? -3.975 8.509 -5.575 1.00 92.00 93 LEU A N 1
ATOM 743 C CA . LEU A 1 93 ? -5.203 7.735 -5.412 1.00 92.00 93 LEU A CA 1
ATOM 744 C C . LEU A 1 93 ? -5.668 7.727 -3.954 1.00 92.00 93 LEU A C 1
ATOM 746 O O . LEU A 1 93 ? -4.911 8.070 -3.047 1.00 92.00 93 LEU A O 1
ATOM 750 N N . GLU A 1 94 ? -6.916 7.333 -3.731 1.00 92.38 94 GLU A N 1
ATOM 751 C CA . GLU A 1 94 ? -7.458 7.034 -2.407 1.00 92.38 94 GLU A CA 1
ATOM 752 C C . GLU A 1 94 ? -7.722 5.533 -2.318 1.00 92.38 94 GLU A C 1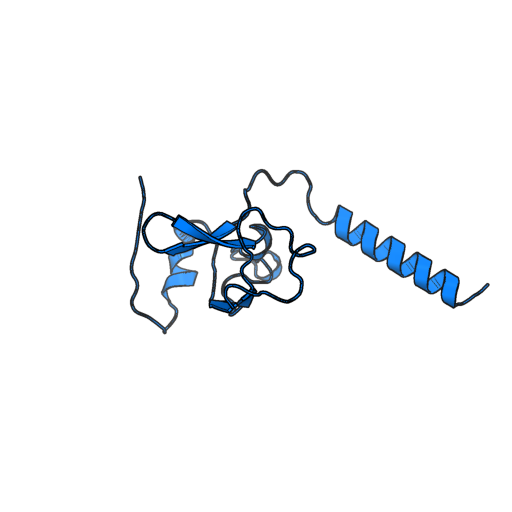
ATOM 754 O O . GLU A 1 94 ? -8.270 4.942 -3.246 1.00 92.38 94 GLU A O 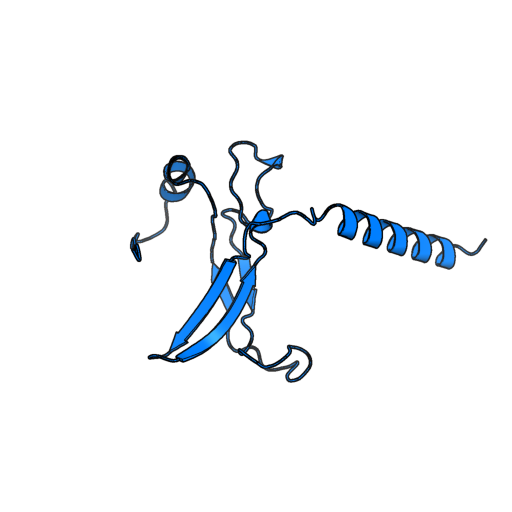1
ATOM 759 N N . LEU A 1 95 ? -7.346 4.911 -1.203 1.00 92.62 95 LEU A N 1
ATOM 760 C CA . LEU A 1 95 ? -7.566 3.483 -0.979 1.00 92.62 95 LEU A CA 1
ATOM 761 C C . LEU A 1 95 ? -8.340 3.262 0.301 1.00 92.62 95 LEU A C 1
ATOM 763 O O . LEU A 1 95 ? -8.170 3.986 1.281 1.00 92.62 95 LEU A O 1
ATOM 767 N N . TRP A 1 96 ? -9.115 2.192 0.313 1.00 93.06 96 TRP A N 1
ATOM 768 C CA . TRP A 1 96 ? -9.869 1.754 1.469 1.00 93.06 96 TRP A CA 1
ATOM 769 C C . TRP A 1 96 ? -9.875 0.236 1.508 1.00 93.06 96 TRP A C 1
ATOM 771 O O . TRP A 1 96 ? -10.087 -0.418 0.489 1.00 93.06 96 TRP A O 1
ATOM 781 N N . LEU A 1 97 ? -9.607 -0.315 2.687 1.00 92.38 97 LEU A N 1
ATOM 782 C CA . LEU A 1 97 ? -9.632 -1.747 2.930 1.00 92.38 97 LEU A CA 1
ATOM 783 C C . LEU A 1 97 ? -10.564 -2.011 4.109 1.00 92.38 97 LEU A C 1
ATOM 785 O O . LEU A 1 97 ? -10.229 -1.682 5.242 1.00 92.38 97 LEU A O 1
ATOM 789 N N . GLY A 1 98 ? -11.730 -2.595 3.870 1.00 91.06 98 GLY A N 1
ATOM 790 C CA . GLY A 1 98 ? -12.697 -2.880 4.925 1.00 91.06 98 GLY A CA 1
ATOM 791 C C . GLY A 1 98 ? -13.660 -3.996 4.547 1.00 91.06 98 GLY A C 1
ATOM 792 O O . GLY A 1 98 ? -13.653 -4.494 3.423 1.00 91.06 98 GLY A O 1
ATOM 793 N N . LEU A 1 99 ? -14.489 -4.396 5.510 1.00 90.12 99 LEU A N 1
ATOM 794 C C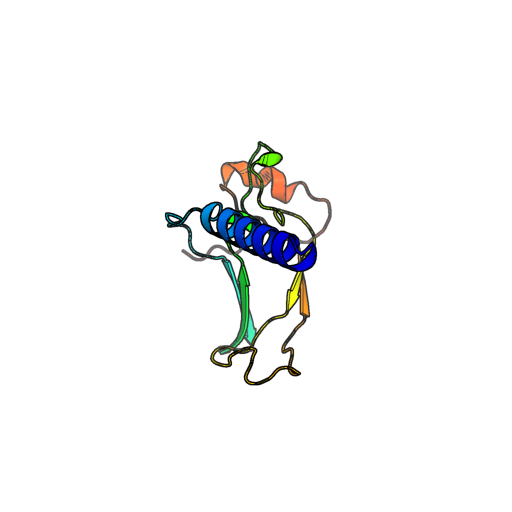A . LEU A 1 99 ? -15.544 -5.385 5.294 1.00 90.12 99 LEU A CA 1
ATOM 795 C C . LEU A 1 99 ? -16.599 -4.850 4.323 1.00 90.12 99 LEU A C 1
ATOM 797 O O . LEU A 1 99 ? -16.932 -3.668 4.367 1.00 90.12 99 LEU A O 1
ATOM 801 N N . ALA A 1 100 ? -17.196 -5.728 3.517 1.00 88.88 100 ALA A N 1
ATOM 802 C CA . ALA A 1 100 ? -18.266 -5.355 2.588 1.00 88.88 100 ALA A CA 1
ATOM 803 C C . ALA A 1 100 ? -19.451 -4.652 3.286 1.00 88.88 100 ALA A C 1
ATOM 805 O O . ALA A 1 100 ? -20.047 -3.734 2.732 1.00 88.88 100 ALA A O 1
ATOM 806 N N . THR A 1 101 ? -19.742 -4.996 4.544 1.00 91.56 101 THR A N 1
ATOM 807 C CA . THR A 1 101 ? -20.761 -4.320 5.368 1.00 91.56 101 THR A CA 1
ATOM 808 C C . THR A 1 101 ? -20.479 -2.828 5.575 1.00 91.56 101 THR A C 1
ATOM 810 O O . THR A 1 101 ? -21.410 -2.036 5.693 1.00 91.56 101 THR A O 1
ATOM 813 N N . HIS A 1 102 ? -19.209 -2.418 5.561 1.00 90.88 102 HIS A N 1
ATOM 814 C CA . HIS A 1 102 ? -18.779 -1.030 5.728 1.00 90.88 102 HIS A CA 1
ATOM 815 C C . HIS A 1 102 ? -18.663 -0.262 4.400 1.00 90.88 102 HIS A C 1
ATOM 817 O O . HIS A 1 102 ? -18.301 0.915 4.400 1.00 90.88 102 HIS A O 1
ATOM 823 N N . GLN A 1 103 ? -18.986 -0.886 3.262 1.00 88.38 103 GLN A N 1
ATOM 824 C CA . GLN A 1 103 ? -18.832 -0.298 1.926 1.00 88.38 103 GLN A CA 1
ATOM 825 C C . GLN A 1 103 ? -19.582 1.039 1.766 1.00 88.38 103 GLN A C 1
ATOM 827 O O . GLN A 1 103 ? -19.137 1.918 1.028 1.00 88.38 103 GLN A O 1
ATOM 832 N N . GLN A 1 104 ? -20.679 1.253 2.501 1.00 87.44 104 GLN A N 1
ATOM 833 C CA . GLN A 1 104 ? -21.409 2.526 2.473 1.00 87.44 104 GLN A CA 1
ATOM 834 C C . GLN A 1 104 ? -20.565 3.726 2.936 1.00 87.44 104 GLN A C 1
ATOM 836 O O . GLN A 1 104 ? -20.784 4.836 2.451 1.00 87.44 104 GLN A O 1
ATOM 841 N N . HIS A 1 105 ? -19.589 3.527 3.829 1.00 85.81 105 HIS A N 1
ATOM 842 C CA . HIS A 1 105 ? -18.654 4.581 4.249 1.00 85.81 105 HIS A CA 1
ATOM 843 C C . HIS A 1 105 ? -17.670 4.970 3.137 1.00 85.81 105 HIS A C 1
ATOM 845 O O . HIS A 1 105 ? -17.073 6.048 3.177 1.00 85.81 105 HIS A O 1
ATOM 851 N N . TRP A 1 106 ? -17.493 4.096 2.145 1.00 85.50 106 TRP A N 1
ATOM 852 C CA . TRP A 1 106 ? -16.675 4.353 0.969 1.00 85.50 106 TRP A CA 1
ATOM 853 C C . TRP A 1 106 ? -17.482 4.985 -0.172 1.00 85.50 106 TRP A C 1
ATOM 855 O O . TRP A 1 106 ? -17.054 5.997 -0.715 1.00 85.50 106 TRP A O 1
ATOM 865 N N . ILE A 1 107 ? -18.657 4.432 -0.501 1.00 80.88 107 ILE A N 1
ATOM 866 C CA . ILE A 1 107 ? -19.448 4.836 -1.681 1.00 80.88 107 ILE A CA 1
ATOM 867 C C . ILE A 1 107 ? -20.057 6.234 -1.553 1.00 80.88 107 ILE A C 1
ATOM 869 O O . ILE A 1 107 ? -20.193 6.920 -2.557 1.00 80.88 107 ILE A O 1
ATOM 873 N N . LYS A 1 108 ? -20.413 6.692 -0.346 1.00 73.31 108 LYS A N 1
ATOM 874 C CA . LYS A 1 108 ? -21.075 7.999 -0.133 1.00 73.31 108 LYS A CA 1
ATOM 875 C C . LYS A 1 108 ? -20.191 9.228 -0.456 1.00 73.31 108 LYS A C 1
ATOM 877 O O . LYS A 1 108 ? -20.515 10.332 -0.033 1.00 73.31 108 LYS A O 1
ATOM 882 N N . ARG A 1 109 ? -19.069 9.055 -1.161 1.00 68.75 109 ARG A N 1
ATOM 883 C CA . ARG A 1 109 ? -18.178 10.132 -1.611 1.00 68.75 109 ARG A CA 1
ATOM 884 C C . ARG A 1 109 ? -18.664 10.685 -2.949 1.00 68.75 109 ARG A C 1
ATOM 886 O O . ARG A 1 109 ? -19.054 9.932 -3.830 1.00 68.75 109 ARG A O 1
ATOM 893 N N . GLU A 1 110 ? -18.589 12.001 -3.106 1.00 60.16 110 GLU A N 1
ATOM 894 C CA . GLU A 1 110 ? -19.208 12.739 -4.218 1.00 60.16 110 GLU A CA 1
ATOM 895 C C . GLU A 1 110 ? -18.460 12.658 -5.568 1.00 60.16 110 GLU A C 1
ATOM 897 O O . GLU A 1 110 ? -18.903 13.265 -6.536 1.00 60.16 110 GLU A O 1
ATOM 902 N N . ASN A 1 111 ? -17.359 11.904 -5.688 1.00 55.72 111 ASN A N 1
ATOM 903 C CA . ASN A 1 111 ? -16.455 12.024 -6.839 1.00 55.72 111 ASN A CA 1
ATOM 904 C C . ASN A 1 111 ? -16.173 10.685 -7.547 1.00 55.72 111 ASN A C 1
ATOM 906 O O . ASN A 1 111 ? -15.228 9.987 -7.179 1.00 55.72 111 ASN A O 1
ATOM 910 N N . GLY A 1 112 ? -16.923 10.372 -8.613 1.00 59.84 112 GLY A N 1
ATOM 911 C CA . GLY A 1 112 ? -16.464 9.466 -9.681 1.00 59.84 112 GLY A CA 1
ATOM 912 C C . GLY A 1 112 ? -17.487 8.469 -10.239 1.00 59.84 112 GLY A C 1
ATOM 913 O O . GLY A 1 112 ? -18.464 8.111 -9.586 1.00 59.84 112 GLY A O 1
ATOM 914 N N . GLU A 1 113 ? -17.230 7.993 -11.462 1.00 60.69 113 GLU A N 1
ATOM 915 C CA . GLU A 1 113 ? -17.884 6.806 -12.026 1.00 60.69 113 GLU A CA 1
ATOM 916 C C . GLU A 1 113 ? -17.387 5.543 -11.301 1.00 60.69 113 GLU A C 1
ATOM 918 O O . GLU A 1 113 ? -16.186 5.260 -11.260 1.00 60.69 113 GLU A O 1
ATOM 923 N N . PHE A 1 114 ? -18.310 4.771 -10.722 1.00 58.56 114 PHE A N 1
ATOM 924 C CA . PHE A 1 114 ? -17.995 3.539 -10.001 1.00 58.56 114 PHE A CA 1
ATOM 925 C C . PHE A 1 114 ? -18.022 2.336 -10.948 1.00 58.56 114 PHE A C 1
ATOM 927 O O . PHE A 1 114 ? -19.079 1.954 -11.440 1.00 58.56 114 PHE A O 1
ATOM 934 N N . ASN A 1 115 ? -16.870 1.692 -11.144 1.00 62.06 115 ASN A N 1
ATOM 935 C CA . ASN A 1 115 ? -16.780 0.395 -11.814 1.00 62.06 115 ASN A CA 1
ATOM 936 C C . ASN A 1 115 ? -16.465 -0.686 -10.771 1.00 62.06 115 ASN A C 1
ATOM 938 O O . ASN A 1 115 ? -15.441 -0.611 -10.090 1.00 62.06 115 ASN A O 1
ATOM 942 N N . VAL A 1 116 ? -17.349 -1.676 -10.622 1.00 62.44 116 VAL A N 1
ATOM 943 C CA . VAL A 1 116 ? -17.161 -2.809 -9.702 1.00 62.44 116 VAL A CA 1
ATOM 944 C C . VAL A 1 116 ? -16.622 -3.995 -10.493 1.00 62.44 116 VAL A C 1
ATOM 946 O O . VAL A 1 116 ? -17.303 -4.510 -11.375 1.00 62.44 116 VAL A O 1
ATOM 949 N N . TYR A 1 117 ? -15.417 -4.442 -10.150 1.00 62.59 117 TYR A N 1
ATOM 950 C CA . TYR A 1 117 ? -14.822 -5.666 -10.679 1.00 62.59 117 TYR A CA 1
ATOM 951 C C . TYR A 1 117 ? -14.733 -6.683 -9.541 1.00 62.59 117 TYR A C 1
ATOM 953 O O . TYR A 1 117 ? -14.142 -6.393 -8.501 1.00 62.59 117 TYR A O 1
ATOM 961 N N . ALA A 1 118 ? -15.341 -7.852 -9.722 1.00 52.16 118 ALA A N 1
ATOM 962 C CA . ALA A 1 118 ? -15.219 -8.986 -8.815 1.00 52.16 118 ALA A CA 1
ATOM 963 C C . ALA A 1 118 ? -14.629 -10.156 -9.607 1.00 52.16 118 ALA A C 1
ATOM 965 O O . ALA A 1 118 ? -15.251 -10.629 -10.557 1.00 52.16 118 ALA A O 1
ATOM 966 N N . GLU A 1 119 ? -13.429 -10.601 -9.243 1.00 49.41 119 GLU A N 1
ATOM 967 C CA . GLU A 1 119 ? -12.880 -11.873 -9.720 1.00 49.41 119 GLU A CA 1
ATOM 968 C C . GLU A 1 119 ? -13.311 -12.962 -8.723 1.00 49.41 119 GLU A C 1
ATOM 970 O O . GLU A 1 119 ? -13.165 -12.775 -7.513 1.00 49.41 119 GLU A O 1
ATOM 975 N N . THR A 1 120 ? -13.938 -14.033 -9.228 1.00 34.81 120 THR A N 1
ATOM 976 C CA . THR A 1 120 ? -14.408 -15.204 -8.456 1.00 34.81 120 THR A CA 1
ATOM 977 C C . THR A 1 120 ? -13.371 -16.313 -8.493 1.00 34.81 120 THR A C 1
ATOM 979 O O . THR A 1 120 ? -12.817 -16.538 -9.593 1.00 34.81 120 THR A O 1
#

InterPro domains:
  IPR012561 Ferlin B-domain [PF08150] (24-98)
  IPR012561 Ferlin B-domain [SM01201] (24-99)
  IPR037721 Ferlin family [PTHR12546] (3-116)

pLDDT: mean 83.43, std 13.32, range [34.81, 94.81]

Radius of gyration: 18.83 Å; chains: 1; bounding box: 49×30×52 Å

Secondary structure (DSSP, 8-state):
--HHHHHHHHHHHHHHHHHHTS-TT--SPPEEEEEEETTEEEEEEEE-GGGTB--SSGGGS-TTBTSEEEEE-B-TT--TTT-TT----EEEEEB-B--GGGTHHHHT-SS---------

Organism: NCBI:txid174260

Foldseek 3Di:
DDPVVVVVVVVVVVVVVVVVVPPPPPPDAWDKDFDDDPNDGFWIDTHRVQLQEDDPDPVSHRVQNFHWDKDFIGGPPDDCVNCVPDGPDIDIDGGHDYDPVCCCVVPPDPDDDDDDDDDD